Protein AF-A0A2T9YKN7-F1 (afdb_monomer_lite)

Sequence (169 aa):
MTKRKERCLVCNKVYPNNKTSTSQTDLWIQCDQCNGWIHESCSELTDSQVVKIEAYKCIKCINENQKGMKRKSSRTSGKVDYRMLNDGNSTLYTDIIQKLEDASHKYHIVEIKNGNGLTNDTIWDLIQQEDYFNPILVQDPEGLDMNIDRKNISIKNIKTLVGKYYSLL

InterPro domains:
  IPR001965 Zinc finger, PHD-type [SM00249] (7-62)
  IPR011011 Zinc finger, FYVE/PHD-type [SSF57903] (6-71)
  IPR019787 Zinc finger, PHD-finger [PF00628] (8-61)
  IPR019787 Zinc finger, PHD-finger [PS50016] (5-64)

Foldseek 3Di:
DDDDFAAAPQPRHTDPPDPPPPDPFAAWDAAPPPRHIHGCVRQPDDPVQVVFFPHDHGPVRCVVPVDDTDGHDPDPDDPDDVVCVVVVNDPPVCVVVVVCVVVVDPFDEAEDAELVSPDPVNCVVCVVVVNNPGHYHHNYDPNVPDDDPPPPDDPVVVCVVVHVPCPDD

Structure (mmCIF, N/CA/C/O backbone):
data_AF-A0A2T9YKN7-F1
#
_entry.id   AF-A0A2T9YKN7-F1
#
loop_
_atom_site.group_PDB
_atom_site.id
_atom_site.type_symbol
_atom_site.label_atom_id
_atom_site.label_alt_id
_atom_site.label_comp_id
_atom_site.label_asym_id
_atom_site.label_entity_id
_atom_site.label_seq_id
_atom_site.pdbx_PDB_ins_code
_atom_site.Cartn_x
_atom_site.Cartn_y
_atom_site.Cartn_z
_atom_site.occupancy
_atom_site.B_iso_or_equiv
_atom_site.auth_seq_id
_atom_site.auth_comp_id
_atom_site.auth_asym_id
_atom_site.auth_atom_id
_atom_site.pdbx_PDB_model_num
ATOM 1 N N . MET A 1 1 ? -21.407 -0.167 55.428 1.00 35.78 1 MET A N 1
ATOM 2 C CA . MET A 1 1 ? -21.617 0.387 54.071 1.00 35.78 1 MET A CA 1
ATOM 3 C C . MET A 1 1 ? -22.066 -0.740 53.150 1.00 35.78 1 MET A C 1
ATOM 5 O O . MET A 1 1 ? -21.271 -1.604 52.809 1.00 35.78 1 MET A O 1
ATOM 9 N N . THR A 1 2 ? -23.355 -0.813 52.833 1.00 42.59 2 THR A N 1
ATOM 10 C CA . THR A 1 2 ? -23.927 -1.844 51.955 1.00 42.59 2 THR A CA 1
ATOM 11 C C . THR A 1 2 ? -23.463 -1.605 50.515 1.00 42.59 2 THR A C 1
ATOM 13 O O . THR A 1 2 ? -23.786 -0.576 49.926 1.00 42.59 2 THR A O 1
ATOM 16 N N . LYS A 1 3 ? -22.681 -2.534 49.939 1.00 48.59 3 LYS A N 1
ATOM 17 C CA . LYS A 1 3 ? -22.315 -2.501 48.511 1.00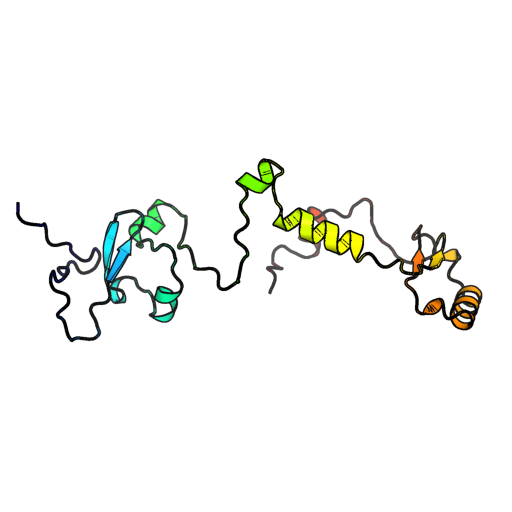 48.59 3 LYS A CA 1
ATOM 18 C C . LYS A 1 3 ? -23.602 -2.429 47.687 1.00 48.59 3 LYS A C 1
ATOM 20 O O . LYS A 1 3 ? -24.447 -3.322 47.769 1.00 48.59 3 LYS A O 1
ATOM 25 N N . ARG A 1 4 ? -23.778 -1.339 46.940 1.00 55.59 4 ARG A N 1
ATOM 26 C CA . ARG A 1 4 ? -24.939 -1.122 46.073 1.00 55.59 4 ARG A CA 1
ATOM 27 C C . ARG A 1 4 ? -24.929 -2.233 45.022 1.00 55.59 4 ARG A C 1
ATOM 29 O O . ARG A 1 4 ? -23.942 -2.382 44.313 1.00 55.59 4 ARG A O 1
ATOM 36 N N . LYS A 1 5 ? -25.981 -3.056 44.973 1.00 62.91 5 LYS A N 1
ATOM 37 C CA . LYS A 1 5 ? -26.064 -4.142 43.989 1.00 62.91 5 LYS A CA 1
ATOM 38 C C . LYS A 1 5 ? -26.208 -3.519 42.600 1.00 62.91 5 LYS A C 1
ATOM 40 O O . LYS A 1 5 ? -27.180 -2.798 42.359 1.00 62.91 5 LYS A O 1
ATOM 45 N N . GLU A 1 6 ? -25.232 -3.753 41.733 1.00 74.75 6 GLU A N 1
ATOM 46 C CA . GLU A 1 6 ? -25.243 -3.272 40.351 1.00 74.75 6 GLU A CA 1
ATOM 47 C C . GLU A 1 6 ? -26.385 -3.953 39.580 1.00 74.75 6 GLU A C 1
ATOM 49 O O . GLU A 1 6 ? -26.806 -5.060 39.920 1.00 74.75 6 GLU A O 1
ATOM 54 N N . ARG A 1 7 ? -26.973 -3.261 38.599 1.00 84.12 7 ARG A N 1
ATOM 55 C CA . ARG A 1 7 ? -28.131 -3.748 37.833 1.00 84.12 7 ARG A CA 1
ATOM 56 C C . ARG A 1 7 ? -27.873 -3.611 36.344 1.00 84.12 7 ARG A C 1
ATOM 58 O O . ARG A 1 7 ? -27.169 -2.696 35.923 1.00 84.12 7 ARG A O 1
ATOM 65 N N . CYS A 1 8 ? -28.498 -4.482 35.560 1.00 85.19 8 CYS A N 1
ATOM 66 C CA . CYS A 1 8 ? -28.482 -4.384 34.109 1.00 85.19 8 CYS A CA 1
ATOM 67 C C . CYS A 1 8 ? -29.115 -3.064 33.648 1.00 85.19 8 CYS A C 1
ATOM 69 O O . CYS A 1 8 ? -30.258 -2.778 34.005 1.00 85.19 8 CYS A O 1
ATOM 71 N N . LEU A 1 9 ? -28.421 -2.296 32.804 1.00 85.12 9 LEU A N 1
ATOM 72 C CA . LEU A 1 9 ? -28.931 -1.020 32.277 1.00 85.12 9 LEU A CA 1
ATOM 73 C C . LEU A 1 9 ? -30.163 -1.152 31.361 1.00 85.12 9 LEU A C 1
ATOM 75 O O . LEU A 1 9 ? -30.797 -0.139 31.064 1.00 85.12 9 LEU A O 1
ATOM 79 N N . VAL A 1 10 ? -30.474 -2.367 30.897 1.00 84.31 10 VAL A N 1
ATOM 80 C CA . VAL A 1 10 ? -31.572 -2.649 29.957 1.00 84.31 10 VAL A CA 1
ATOM 81 C C . VAL A 1 10 ? -32.756 -3.290 30.679 1.00 84.31 10 VAL A C 1
ATOM 83 O O . VAL A 1 10 ? -33.837 -2.715 30.710 1.00 84.31 10 VAL A O 1
ATOM 86 N N . CYS A 1 11 ? -32.560 -4.450 31.314 1.00 85.50 11 CYS A N 1
ATOM 87 C CA . CYS A 1 11 ? -33.653 -5.196 31.951 1.00 85.50 11 CYS A CA 1
ATOM 88 C C . CYS A 1 11 ? -33.780 -4.969 33.467 1.00 85.50 11 CYS A C 1
ATOM 90 O O . CYS A 1 11 ? -34.644 -5.565 34.106 1.00 85.50 11 CYS A O 1
ATOM 92 N N . ASN A 1 12 ? -32.912 -4.141 34.065 1.00 83.12 12 ASN A N 1
ATOM 93 C CA . ASN A 1 12 ? -32.913 -3.770 35.487 1.00 83.12 12 ASN A CA 1
ATOM 94 C C . ASN A 1 12 ? -32.807 -4.944 36.488 1.00 83.12 12 ASN A C 1
ATOM 96 O O . ASN A 1 12 ? -32.998 -4.756 37.694 1.00 83.12 12 ASN A O 1
ATOM 100 N N . LYS A 1 13 ? -32.475 -6.156 36.018 1.00 81.75 13 LYS A N 1
ATOM 101 C CA . LYS A 1 13 ? -32.171 -7.301 36.884 1.00 81.75 13 LYS A CA 1
ATOM 102 C C . LYS A 1 13 ? -30.857 -7.068 37.625 1.00 81.75 13 LYS A C 1
ATOM 104 O O . LYS A 1 13 ? -29.940 -6.424 37.114 1.00 81.75 13 LYS A O 1
ATOM 109 N N . VAL A 1 14 ? -30.798 -7.569 38.852 1.00 77.69 14 VAL A N 1
ATOM 110 C CA . VAL A 1 14 ? -29.673 -7.371 39.767 1.00 77.69 14 VAL A CA 1
ATOM 111 C C . VAL A 1 14 ? -28.523 -8.298 39.390 1.00 77.69 14 VAL A C 1
ATOM 113 O O . VAL A 1 14 ? -28.744 -9.489 39.196 1.00 77.69 14 VAL A O 1
ATOM 116 N N . TYR A 1 15 ? -27.308 -7.755 39.330 1.00 66.31 15 TYR A N 1
ATOM 117 C CA . TYR A 1 15 ? -26.086 -8.529 39.163 1.00 66.31 15 TYR A CA 1
ATOM 118 C C . TYR A 1 15 ? -25.912 -9.473 40.365 1.00 66.31 15 TYR A C 1
ATOM 120 O O . TYR A 1 15 ? -25.899 -9.002 41.512 1.00 66.31 15 TYR A O 1
ATOM 128 N N . PRO A 1 16 ? -25.836 -10.799 40.159 1.00 66.69 16 PRO A N 1
ATOM 129 C CA . PRO A 1 16 ? -25.655 -11.727 41.261 1.00 66.69 16 PRO A CA 1
ATOM 130 C C . PRO A 1 16 ? -24.265 -11.524 41.876 1.00 66.69 16 PRO A C 1
ATOM 132 O O . PRO A 1 16 ? -23.238 -11.674 41.226 1.00 66.69 16 PRO A O 1
ATOM 135 N N . ASN A 1 17 ? -24.226 -11.195 43.169 1.00 57.25 17 ASN A N 1
ATOM 136 C CA . ASN A 1 17 ? -22.969 -10.981 43.898 1.00 57.25 17 ASN A CA 1
ATOM 137 C C . ASN A 1 17 ? -22.134 -12.269 44.071 1.00 57.25 17 ASN A C 1
ATOM 139 O O . ASN A 1 17 ? -20.969 -12.177 44.447 1.00 57.25 17 ASN A O 1
ATOM 143 N N . ASN A 1 18 ? -22.713 -13.445 43.800 1.00 56.59 18 ASN A N 1
ATOM 144 C CA . ASN A 1 18 ? -22.056 -14.746 43.896 1.00 56.59 18 ASN A CA 1
ATOM 145 C C . ASN A 1 18 ? -22.103 -15.446 42.534 1.00 56.59 18 ASN A C 1
ATOM 147 O O . ASN A 1 18 ? -23.184 -15.667 41.991 1.00 56.59 18 ASN A O 1
ATOM 151 N N . LYS A 1 19 ? -20.930 -15.829 42.013 1.00 51.34 19 LYS A N 1
ATOM 152 C CA . LYS A 1 19 ? -20.728 -16.593 40.765 1.00 51.34 19 LYS A CA 1
ATOM 153 C C . LYS A 1 19 ? -21.183 -18.062 40.889 1.00 51.34 19 LYS A C 1
ATOM 155 O O . LYS A 1 19 ? -20.456 -18.971 40.507 1.00 51.34 19 LYS A O 1
ATOM 160 N N . THR A 1 20 ? -22.339 -18.310 41.494 1.00 47.38 20 THR A N 1
ATOM 161 C CA . THR A 1 20 ? -22.895 -19.654 41.712 1.00 47.38 20 THR A CA 1
ATOM 162 C C . THR A 1 20 ? -24.238 -19.829 41.004 1.00 47.38 20 THR A C 1
ATOM 164 O O . THR A 1 20 ? -25.101 -20.539 41.512 1.00 47.38 20 THR A O 1
ATOM 167 N N . SER A 1 21 ? -24.454 -19.176 39.857 1.00 46.97 21 SER A N 1
ATOM 168 C CA . SER A 1 21 ? -25.549 -19.539 38.955 1.00 46.97 21 SER A CA 1
ATOM 169 C C . SER A 1 21 ? -25.032 -20.543 37.923 1.00 46.97 21 SER A C 1
ATOM 171 O O . SER A 1 21 ? -24.361 -20.212 36.952 1.00 46.97 21 SER A O 1
ATOM 173 N N . THR A 1 22 ? -25.339 -21.815 38.164 1.00 46.31 22 THR A N 1
ATOM 174 C CA . THR A 1 22 ? -25.140 -22.972 37.273 1.00 46.31 22 THR A CA 1
ATOM 175 C C . THR A 1 22 ? -26.100 -22.970 36.071 1.00 46.31 22 THR A C 1
ATOM 177 O O . THR A 1 22 ? -26.365 -24.010 35.475 1.00 46.31 22 THR A O 1
ATOM 180 N N . SER A 1 23 ? -26.619 -21.805 35.684 1.00 47.28 23 SER A N 1
ATOM 181 C CA . SER A 1 23 ? -27.489 -21.624 34.525 1.00 47.28 23 SER A CA 1
ATOM 182 C C . SER A 1 23 ? -26.742 -20.822 33.466 1.00 47.28 23 SER A C 1
ATOM 184 O O . SER A 1 23 ? -26.302 -19.705 33.722 1.00 47.28 23 SER A O 1
ATOM 186 N N . GLN A 1 24 ? -26.621 -21.407 32.279 1.00 49.16 24 GLN A N 1
ATOM 187 C CA . GLN A 1 24 ? -25.857 -20.995 31.093 1.00 49.16 24 GLN A CA 1
ATOM 188 C C . GLN A 1 24 ? -26.149 -19.584 30.517 1.00 49.16 24 GLN A C 1
ATOM 190 O O . GLN A 1 24 ? -25.771 -19.309 29.386 1.00 49.16 24 GLN A O 1
ATOM 195 N N . THR A 1 25 ? -26.823 -18.686 31.243 1.00 52.66 25 THR A N 1
ATOM 196 C CA . THR A 1 25 ? -27.457 -17.475 30.685 1.00 52.66 25 THR A CA 1
ATOM 197 C C . THR A 1 25 ? -27.077 -16.150 31.353 1.00 52.66 25 THR A C 1
ATOM 199 O O . THR A 1 25 ? -27.566 -15.108 30.920 1.00 52.66 25 THR A O 1
ATOM 202 N N . ASP A 1 26 ? -26.212 -16.144 32.372 1.00 65.56 26 ASP A N 1
ATOM 203 C CA . ASP A 1 26 ? -25.810 -14.909 33.070 1.00 65.56 26 ASP A CA 1
ATOM 204 C C . ASP A 1 26 ? -24.431 -14.411 32.606 1.00 65.56 26 ASP A C 1
ATOM 206 O O . ASP A 1 26 ? -23.534 -14.172 33.415 1.00 65.56 26 ASP A O 1
ATOM 210 N N . LEU A 1 27 ? -24.229 -14.265 31.295 1.00 75.75 27 LEU A N 1
ATOM 211 C CA . LEU A 1 27 ? -23.043 -13.596 30.755 1.00 75.75 27 LEU A CA 1
ATOM 212 C C . LEU A 1 27 ? -23.259 -12.077 30.792 1.00 75.75 27 LEU A C 1
ATOM 214 O O . LEU A 1 27 ? -24.286 -11.567 30.341 1.00 75.75 27 LEU A O 1
ATOM 218 N N . TRP A 1 28 ? -22.299 -11.353 31.372 1.00 83.12 28 TRP A N 1
ATOM 219 C CA . TRP A 1 28 ? -22.363 -9.905 31.584 1.00 83.12 28 TRP A CA 1
ATOM 220 C C . TRP A 1 28 ? -21.179 -9.196 30.933 1.00 83.12 28 TRP A C 1
ATOM 222 O O . TRP A 1 28 ? -20.051 -9.682 30.969 1.00 83.12 28 TRP A O 1
ATOM 232 N N . ILE A 1 29 ? -21.437 -8.005 30.399 1.00 84.06 29 ILE A N 1
ATOM 233 C CA . ILE A 1 29 ? -20.452 -7.120 29.783 1.00 84.06 29 ILE A CA 1
ATOM 234 C C . ILE A 1 29 ? -20.584 -5.705 30.357 1.00 84.06 29 ILE A C 1
ATOM 236 O O . ILE A 1 29 ? -21.692 -5.212 30.595 1.00 84.06 29 ILE A O 1
ATOM 240 N N . GLN A 1 30 ? -19.451 -5.051 30.601 1.00 87.69 30 GLN A N 1
ATOM 241 C CA . GLN A 1 30 ? -19.391 -3.689 31.129 1.00 87.69 30 GLN A CA 1
ATOM 242 C C . GLN A 1 30 ? -19.131 -2.686 30.001 1.00 87.69 30 GLN A C 1
ATOM 244 O O . GLN A 1 30 ? -18.301 -2.929 29.132 1.00 87.69 30 GLN A O 1
ATOM 249 N N . CYS A 1 31 ? -19.839 -1.556 30.009 1.00 87.06 31 CYS A N 1
ATOM 250 C CA . CYS A 1 31 ? -19.597 -0.442 29.091 1.00 87.06 31 CYS A CA 1
ATOM 251 C C . CYS A 1 31 ? -18.359 0.363 29.514 1.00 87.06 31 CYS A C 1
ATOM 253 O O . CYS A 1 31 ? -18.351 0.916 30.611 1.00 87.06 31 CYS A O 1
ATOM 255 N N . ASP A 1 32 ? -17.389 0.540 28.617 1.00 88.38 32 ASP A N 1
ATOM 256 C CA . ASP A 1 32 ? -16.137 1.271 28.881 1.00 88.38 32 ASP A CA 1
ATOM 257 C C . ASP A 1 32 ? -16.305 2.793 29.029 1.00 88.38 32 ASP A C 1
ATOM 259 O O . ASP A 1 32 ? -15.364 3.494 29.394 1.00 88.38 32 ASP A O 1
ATOM 263 N N . GLN A 1 33 ? -17.482 3.340 28.706 1.00 85.12 33 GLN A N 1
ATOM 264 C CA . GLN A 1 33 ? -17.747 4.780 28.817 1.00 85.12 33 GLN A CA 1
ATOM 265 C C . GLN A 1 33 ? -18.485 5.147 30.108 1.00 85.12 33 GLN A C 1
ATOM 267 O O . GLN A 1 33 ? -18.135 6.127 30.757 1.00 85.12 33 GLN A O 1
ATOM 272 N N . CYS A 1 34 ? -19.529 4.396 30.470 1.00 86.75 34 CYS A N 1
ATOM 273 C CA . CYS A 1 34 ? -20.369 4.705 31.633 1.00 86.75 34 CYS A CA 1
ATOM 274 C C . CYS A 1 34 ? -20.201 3.718 32.794 1.00 86.75 34 CYS A C 1
ATOM 276 O O . CYS A 1 34 ? -20.902 3.841 33.796 1.00 86.75 34 CYS A O 1
ATOM 278 N N . ASN A 1 35 ? -19.310 2.730 32.654 1.00 86.69 35 ASN A N 1
ATOM 279 C CA . ASN A 1 35 ? -19.034 1.664 33.622 1.00 86.69 35 ASN A CA 1
ATOM 280 C C . ASN A 1 35 ? -20.259 0.827 34.028 1.00 86.69 35 ASN A C 1
ATOM 282 O O . ASN A 1 35 ? -20.203 0.079 35.002 1.00 86.69 35 ASN A O 1
ATOM 286 N N . GLY A 1 36 ? -21.369 0.935 33.295 1.00 86.12 36 GLY A N 1
ATOM 287 C CA . GLY A 1 36 ? -22.588 0.189 33.578 1.00 86.12 36 GLY A CA 1
ATOM 288 C C . GLY A 1 36 ? -22.566 -1.224 33.003 1.00 86.12 36 GLY A C 1
ATOM 289 O O . GLY A 1 36 ? -21.992 -1.468 31.941 1.00 86.12 36 GLY A O 1
ATOM 290 N N . TRP A 1 37 ? -23.238 -2.140 33.699 1.00 87.88 37 TRP A N 1
ATOM 291 C CA . TRP A 1 37 ? -23.302 -3.560 33.361 1.00 87.88 37 TRP A CA 1
ATOM 292 C C . TRP A 1 37 ? -24.548 -3.909 32.553 1.00 87.88 37 TRP A C 1
ATOM 294 O O . TRP A 1 37 ? -25.638 -3.381 32.791 1.00 87.88 37 TRP A O 1
ATOM 304 N N . ILE A 1 38 ? -24.392 -4.812 31.590 1.00 86.94 38 ILE A N 1
ATOM 305 C CA . ILE A 1 38 ? -25.452 -5.276 30.691 1.00 86.94 38 ILE A CA 1
ATOM 306 C C . ILE A 1 38 ? -25.288 -6.789 30.506 1.00 86.94 38 ILE A C 1
ATOM 308 O O . ILE A 1 38 ? -24.163 -7.276 30.508 1.00 86.94 38 ILE A O 1
ATOM 312 N N . HIS A 1 39 ? -26.383 -7.542 30.366 1.00 85.44 39 HIS A N 1
ATOM 313 C CA . HIS A 1 39 ? -26.267 -8.945 29.954 1.00 85.44 39 HIS A CA 1
ATOM 314 C C . HIS A 1 39 ? -25.865 -9.021 28.484 1.00 85.44 39 HIS A C 1
ATOM 316 O O . HIS A 1 39 ? -26.279 -8.169 27.702 1.00 85.44 39 HIS A O 1
ATOM 322 N N . GLU A 1 40 ? -25.165 -10.071 28.083 1.00 78.81 40 GLU A N 1
ATOM 323 C CA . GLU A 1 40 ? -24.919 -10.370 26.669 1.00 78.81 40 GLU A CA 1
ATOM 324 C C . GLU A 1 40 ? -26.228 -10.448 25.866 1.00 78.81 40 GLU A C 1
ATOM 326 O O . GLU A 1 40 ? -26.388 -9.784 24.848 1.00 78.81 40 GLU A O 1
ATOM 331 N N . SER A 1 41 ? -27.246 -11.123 26.402 1.00 79.88 41 SER A N 1
ATOM 332 C CA . SER A 1 41 ? -28.579 -11.167 25.782 1.00 79.88 41 SER A CA 1
ATOM 333 C C . SER A 1 41 ? -29.272 -9.800 25.692 1.00 79.88 41 SER A C 1
ATOM 335 O O . SER A 1 41 ? -30.166 -9.608 24.875 1.00 79.88 41 SER A O 1
ATOM 337 N N . CYS A 1 42 ? -28.874 -8.838 26.530 1.00 82.62 42 CYS A N 1
ATOM 338 C CA . CYS A 1 42 ? -29.401 -7.473 26.538 1.00 82.62 42 CYS A CA 1
ATOM 339 C C . CYS A 1 42 ? -28.537 -6.488 25.732 1.00 82.62 42 CYS A C 1
ATOM 341 O O . CYS A 1 42 ? -28.922 -5.325 25.618 1.00 82.62 42 CYS A O 1
ATOM 343 N N . SER A 1 43 ? -27.362 -6.896 25.241 1.00 76.31 43 SER A N 1
ATOM 344 C CA . SER A 1 43 ? -26.451 -6.043 24.467 1.00 76.31 43 SER A CA 1
ATOM 345 C C . SER A 1 43 ? -26.642 -6.169 22.953 1.00 76.31 43 SER A C 1
ATOM 347 O O . SER A 1 43 ? -25.953 -5.470 22.214 1.00 76.31 43 SER A O 1
ATOM 349 N N . GLU A 1 44 ? -27.568 -7.030 22.504 1.00 74.56 44 GLU A N 1
ATOM 350 C CA . GLU A 1 44 ? -27.810 -7.367 21.087 1.00 74.56 44 GLU A CA 1
ATOM 351 C C . GLU A 1 44 ? -26.563 -7.917 20.367 1.00 74.56 44 GLU A C 1
ATOM 353 O O . GLU A 1 44 ? -26.481 -7.920 19.138 1.00 74.56 44 GLU A O 1
ATOM 358 N N . LEU A 1 45 ? -25.577 -8.398 21.130 1.00 75.88 45 LEU A N 1
ATOM 359 C CA . LEU A 1 45 ? -24.380 -9.031 20.597 1.00 75.88 45 LEU A CA 1
ATOM 360 C C . LEU A 1 45 ? -24.602 -10.534 20.468 1.00 75.88 45 LEU A C 1
ATOM 362 O O . LEU A 1 45 ? -25.150 -11.174 21.358 1.00 75.88 45 LEU A O 1
ATOM 366 N N . THR A 1 46 ? -24.129 -11.106 19.366 1.00 74.00 46 THR A N 1
ATOM 367 C CA . THR A 1 46 ? -23.979 -12.568 19.262 1.00 74.00 46 THR A CA 1
ATOM 368 C C . THR A 1 46 ? -22.732 -13.022 20.025 1.00 74.00 46 THR A C 1
ATOM 370 O O . THR A 1 46 ? -21.736 -12.292 20.038 1.00 74.00 46 THR A O 1
ATOM 373 N N . ASP A 1 47 ? -22.713 -14.256 20.530 1.00 70.31 47 ASP A N 1
ATOM 374 C CA . ASP A 1 47 ? -21.558 -14.852 21.229 1.00 70.31 47 ASP A CA 1
ATOM 375 C C . ASP A 1 47 ? -20.249 -14.698 20.427 1.00 70.31 47 ASP A C 1
ATOM 377 O O . ASP A 1 47 ? -19.176 -14.378 20.948 1.00 70.31 47 ASP A O 1
ATOM 381 N N . SER A 1 48 ? -20.344 -14.833 19.099 1.00 68.25 48 SER A N 1
ATOM 382 C CA . SER A 1 48 ? -19.215 -14.676 18.172 1.00 68.25 48 SER A CA 1
ATOM 383 C C . SER A 1 48 ? -18.638 -13.252 18.117 1.00 68.25 48 SER A C 1
ATOM 385 O O . SER A 1 48 ? -17.462 -13.061 17.784 1.00 68.25 48 SER A O 1
ATOM 387 N N . GLN A 1 49 ? -19.458 -12.242 18.415 1.00 71.19 49 GLN A N 1
ATOM 388 C CA . GLN A 1 49 ? -19.062 -10.838 18.454 1.00 71.19 49 GLN A CA 1
ATOM 389 C C . GLN A 1 49 ? -18.420 -10.495 19.795 1.00 71.19 49 GLN A C 1
ATOM 391 O O . GLN A 1 49 ? -17.427 -9.771 19.788 1.00 71.19 49 GLN A O 1
ATOM 396 N N . VAL A 1 50 ? -18.905 -11.053 20.910 1.00 70.94 50 VAL A N 1
ATOM 397 C CA . VAL A 1 50 ? -18.362 -10.794 22.256 1.00 70.94 50 VAL A CA 1
ATOM 398 C C . VAL A 1 50 ? -16.874 -11.122 22.344 1.00 70.94 50 VAL A C 1
ATOM 400 O O . VAL A 1 50 ? -16.083 -10.296 22.802 1.00 70.94 50 VAL A O 1
ATOM 403 N N . VAL A 1 51 ? -16.451 -12.258 21.786 1.00 71.00 51 VAL A N 1
ATOM 404 C CA . VAL A 1 51 ? -15.032 -12.667 21.760 1.00 71.00 51 VAL A CA 1
ATOM 405 C C . VAL A 1 51 ? -14.137 -11.644 21.037 1.00 71.00 51 VAL A C 1
ATOM 407 O O . VAL A 1 51 ? -12.959 -11.474 21.376 1.00 71.00 51 VAL A O 1
ATOM 410 N N . LYS A 1 52 ? -14.691 -10.938 20.047 1.00 71.88 52 LYS A N 1
ATOM 411 C CA . LYS A 1 52 ? -13.969 -10.020 19.155 1.00 71.88 52 LYS A CA 1
ATOM 412 C C . LYS A 1 52 ? -13.989 -8.567 19.629 1.00 71.88 52 LYS A C 1
ATOM 414 O O . LYS A 1 52 ? -13.407 -7.719 18.952 1.00 71.88 52 LYS A O 1
ATOM 419 N N . ILE A 1 53 ? -14.636 -8.252 20.747 1.00 76.81 53 ILE A N 1
ATOM 420 C CA . ILE A 1 53 ? -14.713 -6.881 21.260 1.00 76.81 53 ILE A CA 1
ATOM 421 C C . ILE A 1 53 ? -13.519 -6.606 22.175 1.00 76.81 53 ILE A C 1
ATOM 423 O O . ILE A 1 53 ? -13.191 -7.397 23.058 1.00 76.81 53 ILE A O 1
ATOM 427 N N . GLU A 1 54 ? -12.833 -5.492 21.921 1.00 77.88 54 GLU A N 1
ATOM 428 C CA . GLU A 1 54 ? -11.748 -4.994 22.777 1.00 77.88 54 GLU A CA 1
ATOM 429 C C . GLU A 1 54 ? -12.268 -3.964 23.781 1.00 77.88 54 GLU A C 1
ATOM 431 O O . GLU A 1 54 ? -11.888 -4.001 24.944 1.00 77.88 54 GLU A O 1
ATOM 436 N N . ALA A 1 55 ? -13.157 -3.080 23.322 1.00 82.31 55 ALA A N 1
ATOM 437 C CA . ALA A 1 55 ? -13.839 -2.100 24.153 1.00 82.31 55 ALA A CA 1
ATOM 438 C C . ALA A 1 55 ? -15.316 -2.035 23.750 1.00 82.31 55 ALA A C 1
ATOM 440 O O . ALA A 1 55 ? -15.618 -1.725 22.590 1.00 82.31 55 ALA A O 1
ATOM 441 N N . TYR A 1 56 ? -16.214 -2.336 24.686 1.00 85.25 56 TYR A N 1
ATOM 442 C CA . TYR A 1 56 ? -17.663 -2.339 24.525 1.00 85.25 56 TYR A CA 1
ATOM 443 C C . TYR A 1 56 ? -18.273 -0.990 24.917 1.00 85.25 56 TYR A C 1
ATOM 445 O O . TYR A 1 56 ? -17.967 -0.402 25.954 1.00 85.25 56 TYR A O 1
ATOM 453 N N . LYS A 1 57 ? -19.219 -0.513 24.105 1.00 86.81 57 LYS A N 1
ATOM 454 C CA . LYS A 1 57 ? -20.040 0.659 24.422 1.00 86.81 57 LYS A CA 1
ATOM 455 C C . LYS A 1 57 ? -21.509 0.288 24.334 1.00 86.81 57 LYS A C 1
ATOM 457 O O . LYS A 1 57 ? -21.934 -0.304 23.350 1.00 86.81 57 LYS A O 1
ATOM 462 N N . CYS A 1 58 ? -22.290 0.677 25.336 1.00 86.44 58 CYS A N 1
ATOM 463 C CA . CYS A 1 58 ? -23.736 0.496 25.289 1.00 86.44 58 CYS A CA 1
ATOM 464 C C . CYS A 1 58 ? -24.384 1.438 24.262 1.00 86.44 58 CYS A C 1
ATOM 466 O O . CYS A 1 58 ? -23.836 2.496 23.948 1.00 86.44 58 CYS A O 1
ATOM 468 N N . ILE A 1 59 ? -25.584 1.089 23.793 1.00 83.19 59 ILE A N 1
ATOM 469 C CA . ILE A 1 59 ? -26.340 1.848 22.779 1.00 83.19 59 ILE A CA 1
ATOM 470 C C . ILE A 1 59 ? -26.470 3.334 23.150 1.00 83.19 59 ILE A C 1
ATOM 472 O O . ILE A 1 59 ? -26.266 4.203 22.306 1.00 83.19 59 ILE A O 1
ATOM 476 N N . LYS A 1 60 ? -26.726 3.639 24.430 1.00 83.44 60 LYS A N 1
ATOM 477 C CA . LYS A 1 60 ? -26.806 5.026 24.924 1.00 83.44 60 LYS A CA 1
ATOM 478 C C . LYS A 1 60 ? -25.505 5.793 24.666 1.00 83.44 60 LYS A C 1
ATOM 480 O O . LYS A 1 60 ? -25.524 6.852 24.052 1.00 83.44 60 LYS A O 1
ATOM 485 N N . CYS A 1 61 ? -24.370 5.209 25.044 1.00 84.25 61 CYS A N 1
ATOM 486 C CA . CYS A 1 61 ? -23.056 5.817 24.851 1.00 84.25 61 CYS A CA 1
ATOM 487 C C . CYS A 1 61 ? -22.623 5.877 23.376 1.00 84.25 61 CYS A C 1
ATOM 489 O O . CYS A 1 61 ? -21.883 6.783 22.996 1.00 84.25 61 CYS A O 1
ATOM 491 N N . ILE A 1 62 ? -23.071 4.938 22.535 1.00 83.31 62 ILE A N 1
ATOM 492 C CA . ILE A 1 62 ? -22.836 4.987 21.082 1.00 83.31 62 ILE A CA 1
ATOM 493 C C . ILE A 1 62 ? -23.568 6.186 20.469 1.00 83.31 62 ILE A C 1
ATOM 495 O O . ILE A 1 62 ? -22.956 6.947 19.715 1.00 83.31 62 ILE A O 1
ATOM 499 N N . ASN A 1 63 ? -24.837 6.382 20.834 1.00 81.38 63 ASN A N 1
ATOM 500 C CA . ASN A 1 63 ? -25.667 7.472 20.319 1.00 81.38 63 ASN A CA 1
ATOM 501 C C . ASN A 1 63 ? -25.148 8.854 20.742 1.00 81.38 63 ASN A C 1
ATOM 503 O O . ASN A 1 63 ? -25.238 9.802 19.968 1.00 81.38 63 ASN A O 1
ATOM 507 N N . GLU A 1 64 ? -24.565 8.964 21.936 1.00 80.44 64 GLU A N 1
ATOM 508 C CA . GLU A 1 64 ? -23.992 10.218 22.439 1.00 80.44 64 GLU A CA 1
ATOM 509 C C . GLU A 1 64 ? -22.670 10.601 21.754 1.00 80.44 64 GLU A C 1
ATOM 511 O O . GLU A 1 64 ? -22.409 11.784 21.561 1.00 80.44 64 GLU A O 1
ATOM 516 N N . ASN A 1 65 ? -21.824 9.628 21.389 1.00 64.88 65 ASN A N 1
ATOM 517 C CA . ASN A 1 65 ? -20.425 9.903 21.034 1.00 64.88 65 ASN A CA 1
ATOM 518 C C . ASN A 1 65 ? -20.003 9.575 19.591 1.00 64.88 65 ASN A C 1
ATOM 520 O O . ASN A 1 65 ? -18.817 9.732 19.297 1.00 64.88 65 ASN A O 1
ATOM 524 N N . GLN A 1 66 ? -20.895 9.110 18.701 1.00 61.25 66 GLN A N 1
ATOM 525 C CA . GLN A 1 66 ? -20.670 8.724 17.279 1.00 61.25 66 GLN A CA 1
ATOM 526 C C . GLN A 1 66 ? -19.480 7.772 16.978 1.00 61.25 66 GLN A C 1
ATOM 528 O O . GLN A 1 66 ? -19.341 7.266 15.867 1.00 61.25 66 GLN A O 1
ATOM 533 N N . LYS A 1 67 ? -18.610 7.475 17.948 1.00 63.59 67 LYS A N 1
ATOM 534 C CA . LYS A 1 67 ? -17.481 6.553 17.849 1.00 63.59 67 LYS A CA 1
ATOM 535 C C . LYS A 1 67 ? -17.953 5.172 18.272 1.00 63.59 67 LYS A C 1
ATOM 537 O O . LYS A 1 67 ? -18.119 4.922 19.471 1.00 63.59 67 LYS A O 1
ATOM 542 N N . GLY A 1 68 ? -18.127 4.303 17.281 1.00 65.88 68 GLY A N 1
ATOM 543 C CA . GLY A 1 68 ? -18.534 2.912 17.451 1.00 65.88 68 GLY A CA 1
ATOM 544 C C . GLY A 1 68 ? -17.534 2.040 18.218 1.00 65.88 68 GLY A C 1
ATOM 545 O O . GLY A 1 68 ? -16.531 2.502 18.771 1.00 65.88 68 GLY A O 1
ATOM 546 N N . MET A 1 69 ? -17.851 0.750 18.263 1.00 71.00 69 MET A N 1
ATOM 547 C CA . MET A 1 69 ? -17.139 -0.264 19.036 1.00 71.00 69 MET A CA 1
ATOM 548 C C . MET A 1 69 ? -15.774 -0.614 18.426 1.00 71.00 69 MET A C 1
ATOM 550 O O . MET A 1 69 ? -15.654 -0.742 17.205 1.00 71.00 69 MET A O 1
ATOM 554 N N . LYS A 1 70 ? -14.746 -0.803 19.264 1.00 70.19 70 LYS A N 1
ATOM 555 C CA . LYS A 1 70 ? -13.423 -1.252 18.803 1.00 70.19 70 LYS A CA 1
ATOM 556 C C . LYS A 1 70 ? -13.380 -2.779 18.760 1.00 70.19 70 LYS A C 1
ATOM 558 O O . LYS A 1 70 ? -13.646 -3.446 19.760 1.00 70.19 70 LYS A O 1
ATOM 563 N N . ARG A 1 71 ? -13.054 -3.326 17.588 1.00 70.00 71 ARG A N 1
ATOM 564 C CA . ARG A 1 71 ? -12.832 -4.764 17.390 1.00 70.00 71 ARG A CA 1
ATOM 565 C C . ARG A 1 71 ? -11.368 -5.100 17.659 1.00 70.00 71 ARG A C 1
ATOM 567 O O . ARG A 1 71 ? -10.494 -4.351 17.230 1.00 70.00 71 ARG A O 1
ATOM 574 N N . LYS A 1 72 ? -11.114 -6.259 18.268 1.00 65.38 72 LYS A N 1
ATOM 575 C CA . LYS A 1 72 ? -9.779 -6.861 18.312 1.00 65.38 72 LYS A CA 1
ATOM 576 C C . LYS A 1 72 ? -9.320 -7.137 16.880 1.00 65.38 72 LYS A C 1
ATOM 578 O O . LYS A 1 72 ? -10.031 -7.786 16.109 1.00 65.38 72 LYS A O 1
ATOM 583 N N . SER A 1 73 ? -8.141 -6.640 16.519 1.00 62.44 73 SER A N 1
ATOM 584 C CA . SER A 1 73 ? -7.493 -6.994 15.253 1.00 62.44 73 SER A CA 1
ATOM 585 C C . SER A 1 73 ? -7.187 -8.494 15.241 1.00 62.44 73 SER A C 1
ATOM 587 O O . SER A 1 73 ? -6.541 -8.991 16.158 1.00 62.44 73 SER A O 1
ATOM 589 N N . SER A 1 74 ? -7.614 -9.216 14.198 1.00 63.03 74 SER A N 1
ATOM 590 C CA . SER A 1 74 ? -7.216 -10.619 13.991 1.00 63.03 74 SER A CA 1
ATOM 591 C C . SER A 1 74 ? -5.814 -10.757 13.394 1.00 63.03 74 SER A C 1
ATOM 593 O O . SER A 1 74 ? -5.322 -11.868 13.226 1.00 63.03 74 SER A O 1
ATOM 595 N N . ARG A 1 75 ? -5.193 -9.642 12.999 1.00 60.47 75 ARG A N 1
ATOM 596 C CA . ARG A 1 75 ? -3.856 -9.629 12.411 1.00 60.47 75 ARG A CA 1
ATOM 597 C C . ARG A 1 75 ? -2.835 -9.630 13.539 1.00 60.47 75 ARG A C 1
ATOM 599 O O . ARG A 1 75 ? -2.926 -8.780 14.428 1.00 60.47 75 ARG A O 1
ATOM 606 N N . THR A 1 76 ? -1.847 -10.519 13.460 1.00 56.38 76 THR A N 1
ATOM 607 C CA . THR A 1 76 ? -0.606 -10.433 14.237 1.00 56.38 76 THR A CA 1
ATOM 608 C C . THR A 1 76 ? 0.119 -9.159 13.814 1.00 56.38 76 THR A C 1
ATOM 610 O O . THR A 1 76 ? 0.924 -9.157 12.890 1.00 56.38 76 THR A O 1
ATOM 613 N N . SER A 1 77 ? -0.240 -8.036 14.426 1.00 57.09 77 SER A N 1
ATOM 614 C CA . SER A 1 77 ? 0.463 -6.780 14.221 1.00 57.09 77 SER A CA 1
ATOM 615 C C . SER A 1 77 ? 1.619 -6.756 15.201 1.00 57.09 77 SER A C 1
ATOM 617 O O . SER A 1 77 ? 1.395 -6.781 16.412 1.00 57.09 77 SER A O 1
ATOM 619 N N . GLY A 1 78 ? 2.848 -6.661 14.692 1.00 60.31 78 GLY A N 1
ATOM 620 C CA . GLY A 1 78 ? 3.947 -6.157 15.508 1.00 60.31 78 GLY A CA 1
ATOM 621 C C . GLY A 1 78 ? 3.487 -4.847 16.148 1.00 60.31 78 GLY A C 1
ATOM 622 O O . GLY A 1 78 ? 2.867 -4.011 15.481 1.00 60.31 78 GLY A O 1
ATOM 623 N N . LYS A 1 79 ? 3.672 -4.706 17.460 1.00 58.91 79 LYS A N 1
ATOM 624 C CA . LYS A 1 79 ? 3.253 -3.505 18.181 1.00 58.91 79 LYS A CA 1
ATOM 625 C C . LYS A 1 79 ? 4.192 -2.376 17.754 1.00 58.91 79 LYS A C 1
ATOM 627 O O . LYS A 1 79 ? 5.309 -2.286 18.247 1.00 58.91 79 LYS A O 1
ATOM 632 N N . VAL A 1 80 ? 3.765 -1.572 16.785 1.00 59.34 80 VAL A N 1
ATOM 633 C CA . VAL A 1 80 ? 4.540 -0.422 16.317 1.00 59.34 80 VAL A CA 1
ATOM 634 C C . VAL A 1 80 ? 4.440 0.671 17.378 1.00 59.34 80 VAL A C 1
ATOM 636 O O . VAL A 1 80 ? 3.370 1.244 17.587 1.00 59.34 80 VAL A O 1
ATOM 639 N N . ASP A 1 81 ? 5.539 0.926 18.086 1.00 65.12 81 ASP A N 1
ATOM 640 C CA . ASP A 1 81 ? 5.621 2.031 19.037 1.00 65.12 81 ASP A CA 1
ATOM 641 C C . ASP A 1 81 ? 5.941 3.336 18.297 1.00 65.12 81 ASP A C 1
ATOM 643 O O . ASP A 1 81 ? 7.085 3.631 17.948 1.00 65.12 81 ASP A O 1
ATOM 647 N N . TYR A 1 82 ? 4.898 4.125 18.046 1.00 62.69 82 TYR A N 1
ATOM 648 C CA . TYR A 1 82 ? 5.005 5.408 17.355 1.00 62.69 82 TYR A CA 1
ATOM 649 C C . TYR A 1 82 ? 5.842 6.447 18.111 1.00 62.69 82 TYR A C 1
ATOM 651 O O . TYR A 1 82 ? 6.359 7.363 17.476 1.00 62.69 82 TYR A O 1
ATOM 659 N N . ARG A 1 83 ? 6.009 6.317 19.437 1.00 62.59 83 ARG A N 1
ATOM 660 C CA . ARG A 1 83 ? 6.883 7.220 20.200 1.00 62.59 83 ARG A CA 1
ATOM 661 C C . ARG A 1 83 ? 8.349 6.937 19.883 1.00 62.59 83 ARG A C 1
ATOM 663 O O . ARG A 1 83 ? 9.076 7.862 19.551 1.00 62.59 83 ARG A O 1
ATOM 670 N N . MET A 1 84 ? 8.741 5.661 19.843 1.00 63.06 84 MET A N 1
ATOM 671 C CA . MET A 1 84 ? 10.097 5.272 19.433 1.00 63.06 84 MET A CA 1
ATOM 672 C C . MET A 1 84 ? 10.407 5.644 17.976 1.00 63.06 84 MET A C 1
ATOM 674 O O . MET A 1 84 ? 11.536 6.016 17.674 1.00 63.06 84 MET A O 1
ATOM 678 N N . LEU A 1 85 ? 9.413 5.582 17.079 1.00 61.16 85 LEU A N 1
ATOM 679 C CA . LEU A 1 85 ? 9.562 6.049 15.693 1.00 61.16 85 LEU A CA 1
ATOM 680 C C . LEU A 1 85 ? 9.805 7.561 15.603 1.00 61.16 85 LEU A C 1
ATOM 682 O O . LEU A 1 85 ? 10.651 7.992 14.827 1.00 61.16 85 LEU A O 1
ATOM 686 N N . ASN A 1 86 ? 9.074 8.359 16.385 1.00 68.62 86 ASN A N 1
ATOM 687 C CA . ASN A 1 86 ? 9.229 9.815 16.403 1.00 68.62 86 ASN A CA 1
ATOM 688 C C . ASN A 1 86 ? 10.588 10.250 16.973 1.00 68.62 86 ASN A C 1
ATOM 690 O O . ASN A 1 86 ? 11.164 11.230 16.511 1.00 68.62 86 ASN A O 1
ATOM 694 N N . ASP A 1 87 ? 11.113 9.488 17.930 1.00 74.19 87 ASP A N 1
ATOM 695 C CA . ASP A 1 87 ? 12.397 9.762 18.577 1.00 74.19 87 ASP A CA 1
ATOM 696 C C . ASP A 1 87 ? 13.591 9.150 17.807 1.00 74.19 87 ASP A C 1
ATOM 698 O O . ASP A 1 87 ? 14.713 9.120 18.310 1.00 74.19 87 ASP A O 1
ATOM 702 N N . GLY A 1 88 ? 13.360 8.647 16.583 1.00 61.47 88 GLY A N 1
ATOM 703 C CA . GLY A 1 88 ? 14.395 8.107 15.689 1.00 61.47 88 GLY A CA 1
ATOM 704 C C . GLY A 1 88 ? 14.991 6.767 16.130 1.00 61.47 88 GLY A C 1
ATOM 705 O O . GLY A 1 88 ? 15.997 6.330 15.580 1.00 61.47 88 GLY A O 1
ATOM 706 N N . ASN A 1 89 ? 14.385 6.101 17.112 1.00 61.03 89 ASN A N 1
ATOM 707 C CA . ASN A 1 89 ? 14.937 4.929 17.785 1.00 61.03 89 ASN A CA 1
ATOM 708 C C . ASN A 1 89 ? 14.092 3.674 17.506 1.00 61.03 89 ASN A C 1
ATOM 710 O O . ASN A 1 89 ? 13.674 2.962 18.417 1.00 61.03 89 ASN A O 1
ATOM 714 N N . SER A 1 90 ? 13.769 3.421 16.234 1.00 60.94 90 SER A N 1
ATOM 715 C CA . SER A 1 90 ? 13.019 2.229 15.824 1.00 60.94 90 SER A CA 1
ATOM 716 C C . SER A 1 90 ? 13.953 1.161 15.269 1.00 60.94 90 SER A C 1
ATOM 718 O O . SER A 1 90 ? 14.210 1.120 14.070 1.00 60.94 90 SER A O 1
ATOM 720 N N . THR A 1 91 ? 14.402 0.256 16.138 1.00 58.03 91 THR A N 1
ATOM 721 C CA . THR A 1 91 ? 15.205 -0.915 15.748 1.00 58.03 91 THR A CA 1
ATOM 722 C C . THR A 1 91 ? 14.474 -1.797 14.726 1.00 58.03 91 THR A C 1
ATOM 724 O O . THR A 1 91 ? 15.056 -2.253 13.755 1.00 58.03 91 THR A O 1
ATOM 727 N N . LEU A 1 92 ? 13.152 -1.958 14.855 1.00 56.56 92 LEU A N 1
ATOM 728 C CA . LEU A 1 92 ? 12.348 -2.805 13.960 1.00 56.56 92 LEU A CA 1
ATOM 729 C C . LEU A 1 92 ? 12.316 -2.344 12.491 1.00 56.56 92 LEU A C 1
ATOM 731 O O . LEU A 1 92 ? 12.259 -3.197 11.608 1.00 56.56 92 LEU A O 1
ATOM 735 N N . TYR A 1 93 ? 12.311 -1.035 12.215 1.00 55.47 93 TYR A N 1
ATOM 736 C CA . TYR A 1 93 ? 12.251 -0.520 10.837 1.00 55.47 93 TYR A CA 1
ATOM 737 C C . TYR A 1 93 ? 13.639 -0.363 10.213 1.00 55.47 93 TYR A C 1
ATOM 739 O O . TYR A 1 93 ? 13.800 -0.697 9.037 1.00 55.47 93 TYR A O 1
ATOM 747 N N . THR A 1 94 ? 14.639 0.081 10.987 1.00 59.97 94 THR A N 1
ATOM 748 C CA . THR A 1 94 ? 16.031 0.135 10.514 1.00 59.97 94 THR A CA 1
ATOM 749 C C . THR A 1 94 ? 16.525 -1.256 10.150 1.00 59.97 94 THR A C 1
ATOM 751 O O . THR A 1 94 ? 17.135 -1.418 9.104 1.00 59.97 94 THR A O 1
ATOM 754 N N . ASP A 1 95 ? 16.164 -2.282 10.925 1.00 65.75 95 ASP A N 1
ATOM 755 C CA . ASP A 1 95 ? 16.595 -3.654 10.661 1.00 65.75 95 ASP A CA 1
ATOM 756 C C . ASP A 1 95 ? 15.990 -4.231 9.374 1.00 65.75 95 ASP A C 1
ATOM 758 O O . ASP A 1 95 ? 16.630 -5.050 8.725 1.00 65.75 95 ASP A O 1
ATOM 762 N N . ILE A 1 96 ? 14.763 -3.849 8.995 1.00 70.62 96 ILE A N 1
ATOM 763 C CA . ILE A 1 96 ? 14.135 -4.333 7.752 1.00 70.62 96 ILE A CA 1
ATOM 764 C C . ILE A 1 96 ? 14.716 -3.607 6.544 1.00 70.62 96 ILE A C 1
ATOM 766 O O . ILE A 1 96 ? 15.043 -4.265 5.564 1.00 70.62 96 ILE A O 1
ATOM 770 N N . ILE A 1 97 ? 14.854 -2.280 6.606 1.00 70.44 97 ILE A N 1
ATOM 771 C CA . ILE A 1 97 ? 15.451 -1.502 5.513 1.00 70.44 97 ILE A CA 1
ATOM 772 C C . ILE A 1 97 ? 16.901 -1.936 5.312 1.00 70.44 97 ILE A C 1
ATOM 774 O O . ILE A 1 97 ? 17.254 -2.289 4.198 1.00 70.44 97 ILE A O 1
ATOM 778 N N . GLN A 1 98 ? 17.685 -2.046 6.388 1.00 70.62 98 GLN A N 1
ATOM 779 C CA . GLN A 1 98 ? 19.061 -2.532 6.327 1.00 70.62 98 GLN A CA 1
ATOM 780 C C . GLN A 1 98 ? 19.122 -3.951 5.757 1.00 70.62 98 GLN A C 1
ATOM 782 O O . GLN A 1 98 ? 19.898 -4.206 4.852 1.00 70.62 98 GLN A O 1
ATOM 787 N N . LYS A 1 99 ? 18.250 -4.873 6.193 1.00 72.50 99 LYS A N 1
ATOM 788 C CA . LYS A 1 99 ? 18.185 -6.220 5.598 1.00 72.50 99 LYS A CA 1
ATOM 789 C C . LYS A 1 99 ? 17.807 -6.200 4.120 1.00 72.50 99 LYS A C 1
ATOM 791 O O . LYS A 1 99 ? 18.278 -7.061 3.392 1.00 72.50 99 LYS A O 1
ATOM 796 N N . LEU A 1 100 ? 16.945 -5.285 3.681 1.00 72.88 100 LEU A N 1
ATOM 797 C CA . LEU A 1 100 ? 16.559 -5.145 2.274 1.00 72.88 100 LEU A CA 1
ATOM 798 C C . LEU A 1 100 ? 17.663 -4.489 1.438 1.00 72.88 100 LEU A C 1
ATOM 800 O O . LEU A 1 100 ? 17.847 -4.877 0.291 1.00 72.88 100 LEU A O 1
ATOM 804 N N . GLU A 1 101 ? 18.394 -3.531 2.001 1.00 73.38 101 GLU A N 1
ATOM 805 C CA . GLU A 1 101 ? 19.564 -2.901 1.386 1.00 73.38 101 GLU A CA 1
ATOM 806 C C . GLU A 1 101 ? 20.732 -3.891 1.294 1.00 73.38 101 GLU A C 1
ATOM 808 O O . GLU A 1 101 ? 21.338 -4.023 0.235 1.00 73.38 101 GLU A O 1
ATOM 813 N N . ASP A 1 102 ? 20.979 -4.667 2.349 1.00 72.06 102 ASP A N 1
ATOM 814 C CA . ASP A 1 102 ? 22.009 -5.709 2.397 1.00 72.06 102 ASP A CA 1
ATOM 815 C C . ASP A 1 102 ? 21.641 -6.915 1.510 1.00 72.06 102 ASP A C 1
ATOM 817 O O . ASP A 1 102 ? 22.516 -7.549 0.921 1.00 72.06 102 ASP A O 1
ATOM 821 N N . ALA A 1 103 ? 20.345 -7.228 1.382 1.00 69.75 103 ALA A N 1
ATOM 822 C CA . ALA A 1 103 ? 19.817 -8.227 0.448 1.00 69.75 103 ALA A CA 1
ATOM 823 C C . ALA A 1 103 ? 19.528 -7.654 -0.950 1.00 69.75 103 ALA A C 1
ATOM 825 O O . ALA A 1 103 ? 18.985 -8.370 -1.797 1.00 69.75 103 ALA A O 1
ATOM 826 N N . SER A 1 104 ? 19.859 -6.384 -1.208 1.00 64.19 104 SER A N 1
ATOM 827 C CA . SER A 1 104 ? 19.704 -5.759 -2.520 1.00 64.19 104 SER A CA 1
ATOM 828 C C . SER A 1 104 ? 20.666 -6.430 -3.492 1.00 64.19 104 SER A C 1
ATOM 830 O O . SER A 1 104 ? 21.838 -6.074 -3.625 1.00 64.19 104 SER A O 1
ATOM 832 N N . HIS A 1 105 ? 20.182 -7.476 -4.153 1.00 65.88 105 HIS A N 1
ATOM 833 C CA . HIS A 1 105 ? 20.923 -8.131 -5.211 1.00 65.88 105 HIS A CA 1
ATOM 834 C C . HIS A 1 105 ? 21.118 -7.138 -6.359 1.00 65.88 105 HIS A C 1
ATOM 836 O O . HIS A 1 105 ? 20.188 -6.442 -6.770 1.00 65.88 105 HIS A O 1
ATOM 842 N N . LYS A 1 106 ? 22.335 -7.086 -6.905 1.00 67.06 106 LYS A N 1
ATOM 843 C CA . LYS A 1 106 ? 22.621 -6.332 -8.124 1.00 67.06 106 LYS A CA 1
ATOM 844 C C . LYS A 1 106 ? 21.956 -7.053 -9.297 1.00 67.06 106 LYS A C 1
ATOM 846 O O . LYS A 1 106 ? 22.563 -7.924 -9.913 1.00 67.06 106 LYS A O 1
ATOM 851 N N . TYR A 1 107 ? 20.693 -6.737 -9.561 1.00 72.00 107 TYR A N 1
ATOM 852 C CA . TYR A 1 107 ? 19.999 -7.221 -10.748 1.00 72.00 107 TYR A CA 1
ATOM 853 C C . TYR A 1 107 ? 20.673 -6.626 -11.986 1.00 72.00 107 TYR A C 1
ATOM 855 O O . TYR A 1 107 ? 20.976 -5.431 -12.019 1.00 72.00 107 TYR A O 1
ATOM 863 N N . HIS A 1 108 ? 20.927 -7.461 -12.993 1.00 83.00 108 HIS A N 1
ATOM 864 C CA . HIS A 1 108 ? 21.242 -6.950 -14.318 1.00 83.00 108 HIS A CA 1
ATOM 865 C C . HIS A 1 108 ? 19.957 -6.338 -14.886 1.00 83.00 108 HIS A C 1
ATOM 867 O O . HIS A 1 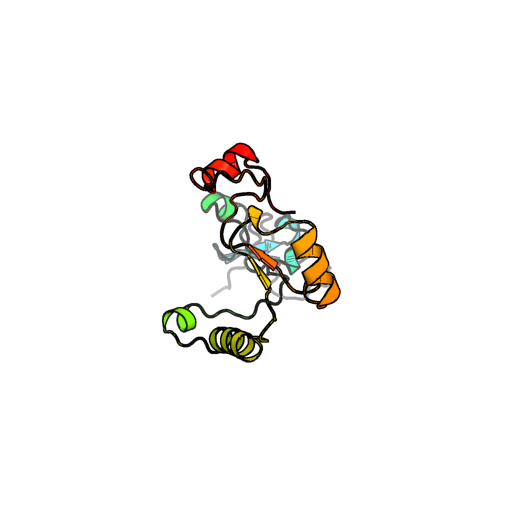108 ? 18.918 -6.995 -14.897 1.00 83.00 108 HIS A O 1
ATOM 873 N N . ILE A 1 109 ? 20.010 -5.065 -15.270 1.00 88.62 109 ILE A N 1
ATOM 874 C CA . ILE A 1 109 ? 18.891 -4.332 -15.866 1.00 88.62 109 ILE A CA 1
ATOM 875 C C . ILE A 1 109 ? 19.374 -3.844 -17.223 1.00 88.62 109 ILE A C 1
ATOM 877 O O . ILE A 1 109 ? 20.423 -3.203 -17.313 1.00 88.62 109 ILE A O 1
ATOM 881 N N . VAL A 1 110 ? 18.601 -4.141 -18.261 1.00 91.38 110 VAL A N 1
ATOM 882 C CA . VAL A 1 110 ? 18.872 -3.673 -19.619 1.00 91.38 110 VAL A CA 1
ATOM 883 C C . VAL A 1 110 ? 18.274 -2.282 -19.758 1.00 91.38 110 VAL A C 1
ATOM 885 O O . VAL A 1 110 ? 17.063 -2.106 -19.634 1.00 91.38 110 VAL A O 1
ATOM 888 N N . GLU A 1 111 ? 19.108 -1.281 -20.009 1.00 92.50 111 GLU A N 1
ATOM 889 C CA . GLU A 1 111 ? 18.651 0.100 -20.148 1.00 92.50 111 GLU A CA 1
ATOM 890 C C . GLU A 1 111 ? 18.500 0.498 -21.616 1.00 92.50 111 GLU A C 1
ATOM 892 O O . GLU A 1 111 ? 19.440 0.413 -22.406 1.00 92.50 111 GLU A O 1
ATOM 897 N N . ILE A 1 112 ? 17.319 1.003 -21.966 1.00 93.25 112 ILE A N 1
ATOM 898 C CA . ILE A 1 112 ? 17.015 1.558 -23.283 1.00 93.25 112 ILE A CA 1
ATOM 899 C C . ILE A 1 112 ? 16.602 3.016 -23.104 1.00 93.25 112 ILE A C 1
ATOM 901 O O . ILE A 1 112 ? 15.817 3.369 -22.222 1.00 93.25 112 ILE A O 1
ATOM 905 N N . LYS A 1 113 ? 17.128 3.894 -23.961 1.00 92.81 113 LYS A N 1
ATOM 906 C CA . LYS A 1 113 ? 16.878 5.336 -23.869 1.00 92.81 113 LYS A CA 1
ATOM 907 C C . LYS A 1 113 ? 15.392 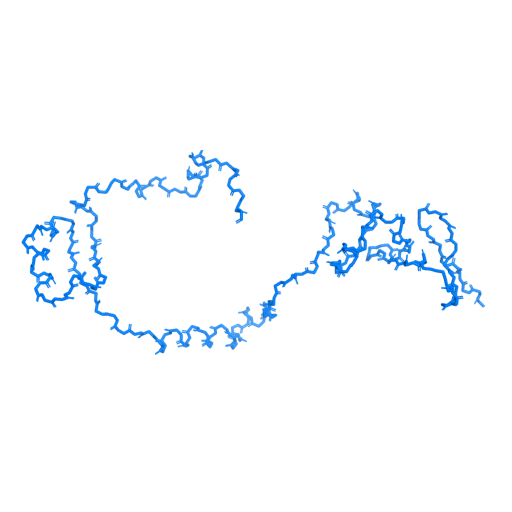5.682 -24.016 1.00 92.81 113 LYS A C 1
ATOM 909 O O . LYS A 1 113 ? 14.867 6.433 -23.203 1.00 92.81 113 LYS A O 1
ATOM 914 N N . ASN A 1 114 ? 14.729 5.153 -25.045 1.00 93.00 114 ASN A N 1
ATOM 915 C CA . ASN A 1 114 ? 13.305 5.362 -25.302 1.00 93.00 114 ASN A CA 1
ATOM 916 C C . ASN A 1 114 ? 12.702 4.211 -26.126 1.00 93.00 114 ASN A C 1
ATOM 918 O O . ASN A 1 114 ? 13.419 3.311 -26.562 1.00 93.00 114 ASN A O 1
ATOM 922 N N . GLY A 1 115 ? 11.392 4.238 -26.355 1.00 90.06 115 GLY A N 1
ATOM 923 C CA . GLY A 1 115 ? 10.678 3.210 -27.114 1.00 90.06 115 GLY A CA 1
ATOM 924 C C . GLY A 1 115 ? 11.115 3.065 -28.572 1.00 90.06 115 GLY A C 1
ATOM 925 O O . GLY A 1 115 ? 11.026 1.971 -29.115 1.00 90.06 115 GLY A O 1
ATOM 926 N N . ASN A 1 116 ? 11.697 4.099 -29.186 1.00 92.31 116 ASN A N 1
ATOM 927 C CA . ASN A 1 116 ? 12.276 3.972 -30.533 1.00 92.31 116 ASN A CA 1
ATOM 928 C C . ASN A 1 116 ? 13.499 3.038 -30.562 1.00 92.31 116 ASN A C 1
ATOM 930 O O . ASN A 1 116 ? 13.869 2.542 -31.623 1.00 92.31 116 ASN A O 1
ATOM 934 N N . GLY A 1 117 ? 14.133 2.809 -29.407 1.00 88.69 117 GLY A N 1
ATOM 935 C CA . GLY A 1 117 ? 15.205 1.833 -29.237 1.00 88.69 117 GLY A CA 1
ATOM 936 C C . GLY A 1 117 ? 14.723 0.391 -29.065 1.00 88.69 117 GLY A C 1
ATOM 937 O O . GLY A 1 117 ? 15.564 -0.493 -28.993 1.00 88.69 117 GLY A O 1
ATOM 938 N N . LEU A 1 118 ? 13.409 0.144 -28.993 1.00 89.94 118 LEU A N 1
ATOM 939 C CA . LEU A 1 118 ? 12.812 -1.195 -28.961 1.00 89.94 118 LEU A CA 1
ATOM 940 C C . LEU A 1 118 ? 12.389 -1.609 -30.374 1.00 89.94 118 LEU A C 1
ATOM 942 O O . LEU A 1 118 ? 11.209 -1.622 -30.723 1.00 89.94 118 LEU A O 1
ATOM 946 N N . THR A 1 119 ? 13.370 -1.933 -31.209 1.00 91.62 119 THR A N 1
ATOM 947 C CA . THR A 1 119 ? 13.143 -2.476 -32.555 1.00 91.62 119 THR A CA 1
ATOM 948 C C . THR A 1 119 ? 13.261 -3.997 -32.556 1.00 91.62 119 THR A C 1
ATOM 950 O O . THR A 1 119 ? 13.881 -4.579 -31.666 1.00 91.62 119 THR A O 1
ATOM 953 N N . ASN A 1 120 ? 12.724 -4.660 -33.585 1.00 92.12 120 ASN A N 1
ATOM 954 C CA . ASN A 1 120 ? 12.877 -6.112 -33.731 1.00 92.12 120 ASN A CA 1
ATOM 955 C C . ASN A 1 120 ? 14.348 -6.539 -33.653 1.00 92.12 120 ASN A C 1
ATOM 957 O O . ASN A 1 120 ? 14.652 -7.493 -32.951 1.00 92.12 120 ASN A O 1
ATOM 961 N N . ASP A 1 121 ? 15.251 -5.804 -34.305 1.00 93.69 121 ASP A N 1
ATOM 962 C CA . ASP A 1 121 ? 16.685 -6.113 -34.311 1.00 93.69 121 ASP A CA 1
ATOM 963 C C . ASP A 1 121 ? 17.278 -6.053 -32.898 1.00 93.69 121 ASP A C 1
ATOM 965 O O . ASP A 1 121 ? 17.913 -7.004 -32.454 1.00 93.69 121 ASP A O 1
ATOM 969 N N . THR A 1 122 ? 16.968 -4.998 -32.135 1.00 90.69 122 THR A N 1
ATOM 970 C CA . THR A 1 122 ? 17.428 -4.889 -30.740 1.00 90.69 122 THR A CA 1
ATOM 971 C C . THR A 1 122 ? 16.862 -5.993 -29.850 1.00 90.69 122 THR A C 1
ATOM 973 O O . THR A 1 122 ? 17.565 -6.507 -28.987 1.00 90.69 122 THR A O 1
ATOM 976 N N . ILE A 1 123 ? 15.611 -6.411 -30.070 1.00 91.50 123 ILE A N 1
ATOM 977 C CA . ILE A 1 123 ? 15.015 -7.530 -29.333 1.00 91.50 123 ILE A CA 1
ATOM 978 C C . ILE A 1 123 ? 15.717 -8.845 -29.686 1.00 91.50 123 ILE A C 1
ATOM 980 O O . ILE A 1 123 ? 15.982 -9.648 -28.794 1.00 91.50 123 ILE A O 1
ATOM 984 N N . TRP A 1 124 ? 16.047 -9.066 -30.959 1.00 93.56 124 TRP A N 1
ATOM 985 C CA . TRP A 1 124 ? 16.795 -10.248 -31.383 1.00 93.56 124 TRP A CA 1
ATOM 986 C C . TRP A 1 124 ? 18.188 -10.305 -30.755 1.00 93.56 124 TRP A C 1
ATOM 988 O O . TRP A 1 124 ? 18.583 -11.373 -30.284 1.00 93.56 124 TRP A O 1
ATOM 998 N N . ASP A 1 125 ? 18.892 -9.176 -30.686 1.00 93.69 125 ASP A N 1
ATOM 999 C CA . ASP A 1 125 ? 20.197 -9.083 -30.025 1.00 93.69 125 ASP A CA 1
ATOM 1000 C C . ASP A 1 125 ? 20.093 -9.427 -28.529 1.00 93.69 125 ASP A C 1
ATOM 1002 O O . ASP A 1 125 ? 20.876 -10.232 -28.020 1.00 93.69 125 ASP A O 1
ATOM 1006 N N . LEU A 1 126 ? 19.072 -8.902 -27.839 1.00 92.44 126 LEU A N 1
ATOM 1007 C CA . LEU A 1 126 ? 18.818 -9.201 -26.425 1.00 92.44 126 LEU A CA 1
ATOM 1008 C C . LEU A 1 126 ? 18.497 -10.679 -26.180 1.00 92.44 126 LEU A C 1
ATOM 1010 O O . LEU A 1 126 ? 18.909 -11.235 -25.163 1.00 92.44 126 LEU A O 1
ATOM 1014 N N . ILE A 1 127 ? 17.768 -11.330 -27.090 1.00 92.31 127 ILE A N 1
ATOM 1015 C CA . ILE A 1 127 ? 17.468 -12.765 -26.984 1.00 92.31 127 ILE A CA 1
ATOM 1016 C C . ILE A 1 127 ? 18.752 -13.589 -27.120 1.00 92.31 127 ILE A C 1
ATOM 1018 O O . ILE A 1 127 ? 18.967 -14.508 -26.335 1.00 92.31 127 ILE A O 1
ATOM 1022 N N . GLN A 1 128 ? 19.624 -13.261 -28.079 1.00 92.56 128 GLN A N 1
ATOM 1023 C CA . GLN A 1 128 ? 20.890 -13.983 -28.272 1.00 92.56 128 GLN A CA 1
ATOM 1024 C C . GLN A 1 128 ? 21.841 -13.851 -27.079 1.00 92.56 128 GLN A C 1
ATOM 1026 O O . GLN A 1 128 ? 22.634 -14.755 -26.822 1.00 92.56 128 GLN A O 1
ATOM 1031 N N . GLN A 1 129 ? 21.771 -12.726 -26.370 1.00 88.44 129 GLN A N 1
ATOM 1032 C CA . GLN A 1 129 ? 22.598 -12.441 -25.201 1.00 88.44 129 GLN A CA 1
ATOM 1033 C C . GLN A 1 129 ? 21.992 -12.961 -23.889 1.00 88.44 129 GLN A C 1
ATOM 1035 O O . GLN A 1 129 ? 22.596 -12.762 -22.841 1.00 88.44 129 GLN A O 1
ATOM 1040 N N . GLU A 1 130 ? 20.827 -13.628 -23.928 1.00 84.94 130 GLU A N 1
ATOM 1041 C CA . GLU A 1 130 ? 20.031 -14.026 -22.748 1.00 84.94 130 GLU A CA 1
ATOM 1042 C C . GLU A 1 130 ? 19.580 -12.830 -21.873 1.00 84.94 130 GLU A C 1
ATOM 1044 O O . GLU A 1 130 ? 18.987 -13.000 -20.807 1.00 84.94 130 GLU A O 1
ATOM 1049 N N . ASP A 1 131 ? 19.787 -11.602 -22.350 1.00 87.00 131 ASP A N 1
ATOM 1050 C CA . ASP A 1 131 ? 19.461 -10.364 -21.646 1.00 87.00 131 ASP A CA 1
ATOM 1051 C C . ASP A 1 131 ? 17.983 -9.991 -21.752 1.00 87.00 131 ASP A C 1
ATOM 1053 O O . ASP A 1 131 ? 17.462 -9.245 -20.925 1.00 87.00 131 ASP A O 1
ATOM 1057 N N . TYR A 1 132 ? 17.265 -10.580 -22.708 1.00 86.44 132 TYR A N 1
ATOM 1058 C CA . TYR A 1 132 ? 15.812 -10.450 -22.824 1.00 86.44 132 TYR A CA 1
ATOM 1059 C C . TYR A 1 132 ? 15.055 -10.938 -21.572 1.00 86.44 132 TYR A C 1
ATOM 1061 O O . TYR A 1 132 ? 13.947 -10.478 -21.298 1.00 86.44 132 TYR A O 1
ATOM 1069 N N . PHE A 1 133 ? 15.636 -11.860 -20.797 1.00 86.94 133 PHE A N 1
ATOM 1070 C CA . PHE A 1 133 ? 15.024 -12.374 -19.565 1.00 86.94 133 PHE A CA 1
ATOM 1071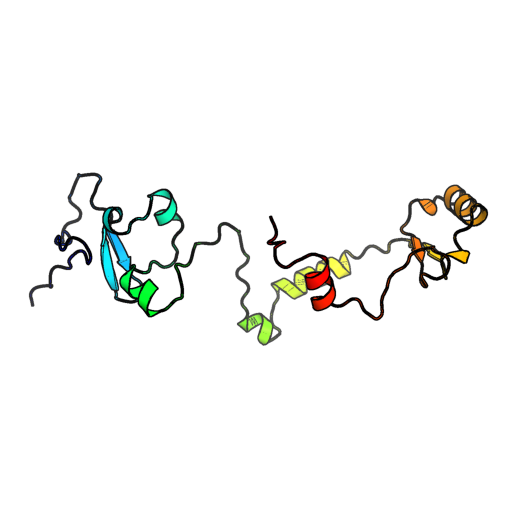 C C . PHE A 1 133 ? 15.223 -11.448 -18.359 1.00 86.94 133 PHE A C 1
ATOM 1073 O O . PHE A 1 133 ? 14.600 -11.652 -17.312 1.00 86.94 133 PHE A O 1
ATOM 1080 N N . ASN A 1 134 ? 16.065 -10.426 -18.501 1.00 89.44 134 ASN A N 1
ATOM 1081 C CA . ASN A 1 134 ? 16.295 -9.423 -17.478 1.00 89.44 134 ASN A CA 1
ATOM 1082 C C . ASN A 1 134 ? 15.274 -8.276 -17.597 1.00 89.44 134 ASN A C 1
ATOM 1084 O O . ASN A 1 134 ? 14.740 -8.015 -18.677 1.00 89.44 134 ASN A O 1
ATOM 1088 N N . PRO A 1 135 ? 14.982 -7.553 -16.500 1.00 92.12 135 PRO A N 1
ATOM 1089 C CA . PRO A 1 135 ? 14.129 -6.373 -16.568 1.00 92.12 135 PRO A CA 1
ATOM 1090 C C . PRO A 1 135 ? 14.680 -5.339 -17.558 1.00 92.12 135 PRO A C 1
ATOM 1092 O O . PRO A 1 135 ? 15.835 -4.924 -17.451 1.00 92.12 135 PRO A O 1
ATOM 1095 N N . ILE A 1 136 ? 13.830 -4.890 -18.484 1.00 92.50 136 ILE A N 1
ATOM 1096 C CA . ILE A 1 136 ? 14.152 -3.824 -19.436 1.00 92.50 136 ILE A CA 1
ATOM 1097 C C . ILE A 1 136 ? 13.608 -2.502 -18.892 1.00 92.50 136 ILE A C 1
ATOM 1099 O O . ILE A 1 136 ? 12.400 -2.337 -18.704 1.00 92.50 136 ILE A O 1
ATOM 1103 N N . LEU A 1 137 ? 14.502 -1.548 -18.650 1.00 93.31 137 LEU A N 1
ATOM 1104 C CA . LEU A 1 137 ? 14.172 -0.198 -18.218 1.00 93.31 137 LEU A CA 1
ATOM 1105 C C . LEU A 1 137 ? 14.213 0.755 -19.414 1.00 93.31 137 LEU A C 1
ATOM 1107 O O . LEU A 1 137 ? 15.280 1.044 -19.950 1.00 93.31 137 LEU A O 1
ATOM 1111 N N . VAL A 1 138 ? 13.053 1.295 -19.787 1.00 94.31 138 VAL A N 1
ATOM 1112 C CA . VAL A 1 138 ? 12.946 2.351 -20.801 1.00 94.31 138 VAL A CA 1
ATOM 1113 C C . VAL A 1 138 ? 12.876 3.708 -20.104 1.00 94.31 138 VAL A C 1
ATOM 1115 O O . VAL A 1 138 ? 11.921 3.979 -19.373 1.00 94.31 138 VAL A O 1
ATOM 1118 N N . GLN A 1 139 ? 13.891 4.552 -20.300 1.00 92.44 139 GLN A N 1
ATOM 1119 C CA . GLN A 1 139 ? 14.030 5.809 -19.552 1.00 92.44 139 GLN A CA 1
ATOM 1120 C C . GLN A 1 139 ? 12.984 6.862 -19.965 1.00 92.44 139 GLN A C 1
ATOM 1122 O O . GLN A 1 139 ? 12.420 7.543 -19.105 1.00 92.44 139 GLN A O 1
ATOM 1127 N N . ASP A 1 140 ? 12.692 6.969 -21.262 1.00 91.00 140 ASP A N 1
ATOM 1128 C CA . ASP A 1 140 ? 11.704 7.894 -21.826 1.00 91.00 140 ASP A CA 1
ATOM 1129 C C . ASP A 1 140 ? 10.588 7.128 -22.566 1.00 91.00 140 ASP A C 1
ATOM 1131 O O . ASP A 1 140 ? 10.879 6.311 -23.442 1.00 91.00 140 ASP A O 1
ATOM 1135 N N . PRO A 1 141 ? 9.299 7.355 -22.242 1.00 89.81 141 PRO A N 1
ATOM 1136 C CA . PRO A 1 141 ? 8.194 6.666 -22.904 1.00 89.81 141 PRO A CA 1
ATOM 1137 C C . PRO A 1 141 ? 7.998 7.019 -24.388 1.00 89.81 141 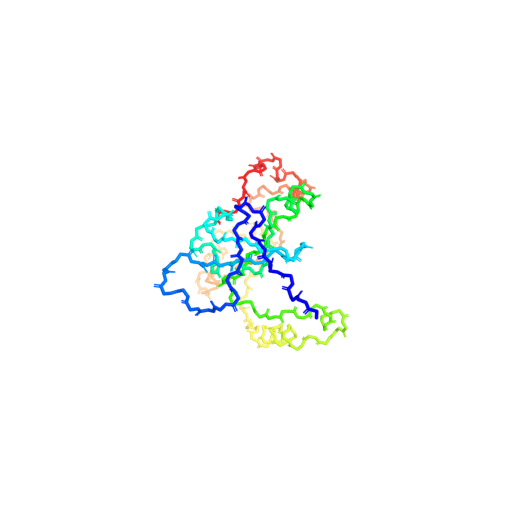PRO A C 1
ATOM 1139 O O . PRO A 1 141 ? 7.163 6.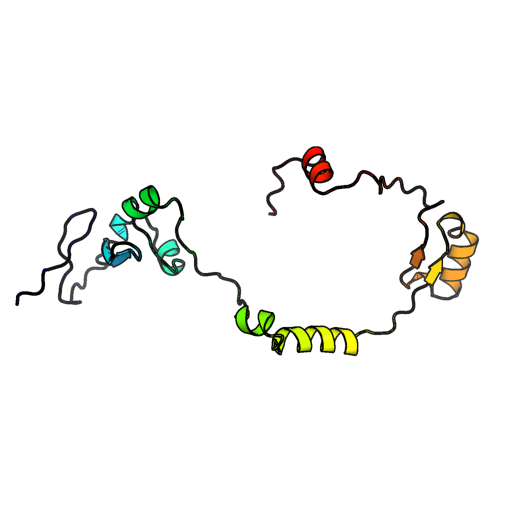388 -25.040 1.00 89.81 141 PRO A O 1
ATOM 1142 N N . GLU A 1 142 ? 8.702 8.015 -24.931 1.00 91.06 142 GLU A N 1
ATOM 1143 C CA . GLU A 1 142 ? 8.641 8.349 -26.357 1.00 91.06 142 GLU A CA 1
ATOM 1144 C C . GLU A 1 142 ? 8.868 7.107 -27.239 1.00 91.06 142 GLU A C 1
ATOM 1146 O O . GLU A 1 142 ? 9.835 6.374 -27.059 1.00 91.06 142 GLU A O 1
ATOM 1151 N N . GLY A 1 143 ? 7.977 6.860 -28.203 1.00 90.75 143 GLY A N 1
ATOM 1152 C CA . GLY A 1 143 ? 8.086 5.714 -29.113 1.00 90.75 143 GLY A CA 1
ATOM 1153 C C . GLY A 1 143 ? 7.557 4.383 -28.568 1.00 90.75 143 GLY A C 1
ATOM 1154 O O . GLY A 1 143 ? 7.554 3.405 -29.302 1.00 90.75 143 GLY A O 1
ATOM 1155 N N . LEU A 1 144 ? 7.073 4.323 -27.318 1.00 90.62 144 LEU A N 1
ATOM 1156 C CA . LEU A 1 144 ? 6.443 3.112 -26.758 1.00 90.62 144 LEU A CA 1
ATOM 1157 C C . LEU A 1 144 ? 4.977 2.924 -27.166 1.00 90.62 144 LEU A C 1
ATOM 1159 O O . LEU A 1 144 ? 4.354 1.949 -26.756 1.00 90.62 144 LEU A O 1
ATOM 1163 N N . ASP A 1 145 ? 4.396 3.895 -27.874 1.00 90.12 145 ASP A N 1
ATOM 1164 C CA . ASP A 1 145 ? 2.951 3.968 -28.142 1.00 90.12 145 ASP A CA 1
ATOM 1165 C C . ASP A 1 145 ? 2.088 3.897 -26.857 1.00 90.12 145 ASP A C 1
ATOM 1167 O O . ASP A 1 145 ? 0.925 3.497 -26.844 1.00 90.12 145 ASP A O 1
ATOM 1171 N N . MET A 1 146 ? 2.669 4.310 -25.724 1.00 87.88 146 MET A N 1
ATOM 1172 C CA . MET A 1 146 ? 1.989 4.377 -24.434 1.00 87.88 146 MET A CA 1
ATOM 1173 C C . MET A 1 146 ? 1.472 5.791 -24.183 1.00 87.88 146 MET A C 1
ATOM 1175 O O . MET A 1 146 ? 2.226 6.695 -23.815 1.00 87.88 146 MET A O 1
ATOM 1179 N N . ASN A 1 147 ? 0.161 5.983 -24.313 1.00 81.94 147 ASN A N 1
ATOM 1180 C CA . ASN A 1 147 ? -0.470 7.254 -23.971 1.00 81.94 147 ASN A CA 1
ATOM 1181 C C . ASN A 1 147 ? -0.707 7.357 -22.455 1.00 81.94 147 ASN A C 1
ATOM 1183 O O . ASN A 1 147 ? -1.711 6.876 -21.928 1.00 81.94 147 ASN A O 1
ATOM 1187 N N . ILE A 1 148 ? 0.234 7.985 -21.747 1.00 81.06 148 ILE A N 1
ATOM 1188 C CA . ILE A 1 148 ? 0.111 8.286 -20.318 1.00 81.06 148 ILE A CA 1
ATOM 1189 C C . ILE A 1 148 ? -0.033 9.799 -20.147 1.00 81.06 148 ILE A C 1
ATOM 1191 O O . ILE A 1 148 ? 0.932 10.543 -20.333 1.00 81.06 148 ILE A O 1
ATOM 1195 N N . ASP A 1 149 ? -1.203 10.259 -19.700 1.00 76.31 149 ASP A N 1
ATOM 1196 C CA . ASP A 1 149 ? -1.409 11.664 -19.325 1.00 76.31 149 ASP A CA 1
ATOM 1197 C C . ASP A 1 149 ? -0.746 11.967 -17.967 1.00 76.31 149 ASP A C 1
ATOM 1199 O O . ASP A 1 149 ? -1.389 12.083 -16.919 1.00 76.31 149 ASP A O 1
ATOM 1203 N N . ARG A 1 150 ? 0.590 12.063 -17.972 1.00 68.25 150 ARG A N 1
ATOM 1204 C CA . ARG A 1 150 ? 1.399 12.295 -16.763 1.00 68.25 150 ARG A CA 1
ATOM 1205 C C . ARG A 1 150 ? 1.148 13.660 -16.121 1.00 68.25 150 ARG A C 1
ATOM 1207 O O . ARG A 1 150 ? 1.469 13.833 -14.949 1.00 68.25 150 ARG A O 1
ATOM 1214 N N . LYS A 1 151 ? 0.601 14.630 -16.859 1.00 71.06 151 LYS A N 1
ATOM 1215 C CA . LYS A 1 151 ? 0.400 16.001 -16.364 1.00 71.06 151 LYS A CA 1
ATOM 1216 C C . LYS A 1 151 ? -0.939 16.168 -15.645 1.00 71.06 151 LYS A C 1
ATOM 1218 O O . LYS A 1 151 ? -1.006 16.945 -14.698 1.00 71.06 151 LYS A O 1
ATOM 1223 N N . ASN A 1 152 ? -1.970 15.412 -16.031 1.00 69.12 152 ASN A N 1
ATOM 1224 C CA . ASN A 1 152 ? -3.297 15.502 -15.410 1.00 69.12 152 ASN A CA 1
ATOM 1225 C C . ASN A 1 152 ? -3.654 14.324 -14.499 1.00 69.12 152 ASN A C 1
ATOM 1227 O O . ASN A 1 152 ? -4.754 14.300 -13.935 1.00 69.12 152 ASN A O 1
ATOM 1231 N N . ILE A 1 153 ? -2.770 13.344 -14.313 1.00 80.88 153 ILE A N 1
ATOM 1232 C CA . ILE A 1 153 ? -3.057 12.228 -13.416 1.00 80.88 153 ILE A CA 1
ATOM 1233 C C . ILE A 1 153 ? -2.893 12.654 -11.948 1.00 80.88 153 ILE A C 1
ATOM 1235 O O . ILE A 1 153 ? -1.802 12.866 -11.432 1.00 80.88 153 ILE A O 1
ATOM 1239 N N . SER A 1 154 ? -4.020 12.801 -11.252 1.00 85.06 154 SER A N 1
ATOM 1240 C CA . SER A 1 154 ? -4.065 13.024 -9.804 1.00 85.06 154 SER A CA 1
ATOM 1241 C C . SER A 1 154 ? -5.000 12.016 -9.153 1.00 85.06 154 SER A C 1
ATOM 1243 O O . SER A 1 154 ? -5.950 11.549 -9.782 1.00 85.06 154 SER A O 1
ATOM 1245 N N . ILE A 1 155 ? -4.798 11.725 -7.864 1.00 84.44 155 ILE A N 1
ATOM 1246 C CA . ILE A 1 155 ? -5.683 10.825 -7.099 1.00 84.44 155 ILE A CA 1
ATOM 1247 C C . ILE A 1 155 ? -7.146 11.299 -7.175 1.00 84.44 155 ILE A C 1
ATOM 1249 O O . ILE A 1 155 ? -8.066 10.488 -7.256 1.00 84.44 155 ILE A O 1
ATOM 1253 N N . LYS A 1 156 ? -7.377 12.619 -7.207 1.00 83.06 156 LYS A N 1
ATOM 1254 C CA . LYS A 1 156 ? -8.714 13.212 -7.361 1.00 83.06 156 LYS A CA 1
ATOM 1255 C C . LYS A 1 156 ? -9.322 12.900 -8.731 1.00 83.06 156 LYS A C 1
ATOM 1257 O O . LYS A 1 156 ? -10.501 12.547 -8.802 1.00 83.06 156 LYS A O 1
ATOM 1262 N N . ASN A 1 157 ? -8.525 13.005 -9.792 1.00 81.50 157 ASN A N 1
ATOM 1263 C CA . ASN A 1 157 ? -8.967 12.722 -11.156 1.00 81.50 157 ASN A CA 1
ATOM 1264 C C . ASN A 1 157 ? -9.216 11.221 -11.338 1.00 81.50 157 ASN A C 1
ATOM 1266 O O . ASN A 1 157 ? -10.285 10.850 -11.808 1.00 81.50 157 ASN A O 1
ATOM 1270 N N . ILE A 1 158 ? -8.326 10.361 -10.828 1.00 84.31 158 ILE A N 1
ATOM 1271 C CA . ILE A 1 158 ? -8.514 8.901 -10.812 1.00 84.31 158 ILE A CA 1
ATOM 1272 C C . ILE A 1 158 ? -9.804 8.533 -10.071 1.00 84.31 158 ILE A C 1
ATOM 1274 O O . ILE A 1 158 ? -10.629 7.800 -10.602 1.00 84.31 158 ILE A O 1
ATOM 1278 N N . LYS A 1 159 ? -10.042 9.089 -8.877 1.00 84.06 159 LYS A N 1
ATOM 1279 C CA . LYS A 1 159 ? -11.266 8.832 -8.096 1.00 84.06 159 LYS A CA 1
ATOM 1280 C C . LYS A 1 159 ? -12.539 9.273 -8.817 1.00 84.06 159 LYS A C 1
ATOM 1282 O O . LYS A 1 159 ? -13.593 8.675 -8.620 1.00 84.06 159 LYS A O 1
ATOM 1287 N N . THR A 1 160 ? -12.453 10.338 -9.606 1.00 84.00 160 THR A N 1
ATOM 1288 C CA . THR A 1 160 ? -13.583 10.837 -10.396 1.00 84.00 160 THR A CA 1
ATOM 1289 C C . THR A 1 160 ? -13.847 9.934 -11.599 1.00 84.00 160 THR A C 1
ATOM 1291 O O . THR A 1 160 ? -15.000 9.608 -11.851 1.00 84.00 160 THR A O 1
ATOM 1294 N N . LEU A 1 161 ? -12.792 9.487 -12.287 1.00 83.31 161 LEU A N 1
ATOM 1295 C CA . LEU A 1 161 ? -12.876 8.607 -13.456 1.00 83.31 161 LEU A CA 1
ATOM 1296 C C . LEU A 1 161 ? -13.320 7.183 -13.098 1.00 83.31 161 LEU A C 1
ATOM 1298 O O . LEU A 1 161 ? -14.164 6.610 -13.774 1.00 83.31 161 LEU A O 1
ATOM 1302 N N . VAL A 1 162 ? -12.762 6.620 -12.026 1.00 86.12 162 VAL A N 1
ATOM 1303 C CA . VAL A 1 162 ? -13.011 5.238 -11.589 1.00 86.12 162 VAL A CA 1
ATOM 1304 C C . VAL A 1 162 ? -14.254 5.154 -10.691 1.00 86.12 162 VAL A C 1
ATOM 1306 O O . VAL A 1 162 ? -14.948 4.145 -10.670 1.00 86.12 162 VAL A O 1
ATOM 1309 N N . GLY A 1 163 ? -14.594 6.232 -9.982 1.00 79.88 163 GLY A N 1
ATOM 1310 C CA . GLY A 1 163 ? -15.752 6.302 -9.093 1.00 79.88 163 GLY A CA 1
ATOM 1311 C C . GLY A 1 163 ? -15.413 6.044 -7.621 1.00 79.88 163 GLY A C 1
ATOM 1312 O O . GLY A 1 163 ? -14.435 5.390 -7.261 1.00 79.88 163 GLY A O 1
ATOM 1313 N N . LYS A 1 164 ? -16.250 6.586 -6.725 1.00 63.28 164 LYS A N 1
ATOM 1314 C CA . LYS A 1 164 ? -16.025 6.594 -5.265 1.00 63.28 164 LYS A CA 1
ATOM 1315 C C . LYS A 1 164 ? -16.145 5.219 -4.580 1.00 63.28 164 LYS A C 1
ATOM 1317 O O . LYS A 1 164 ? -15.832 5.141 -3.396 1.00 63.28 164 LYS A O 1
ATOM 1322 N N . TYR A 1 165 ? -16.599 4.181 -5.287 1.00 55.56 165 TYR A N 1
ATOM 1323 C CA . TYR A 1 165 ? -17.061 2.910 -4.706 1.00 55.56 165 TYR A CA 1
ATOM 1324 C C . TYR A 1 165 ? -16.139 1.705 -4.921 1.00 55.56 165 TYR A C 1
ATOM 1326 O O . TYR A 1 165 ? -16.560 0.574 -4.714 1.00 55.56 165 TYR A O 1
ATOM 1334 N N . TYR A 1 166 ? -14.863 1.920 -5.231 1.00 53.66 166 TYR A N 1
ATOM 1335 C CA . TYR A 1 166 ? -13.862 0.875 -5.008 1.00 53.66 166 TYR A CA 1
ATOM 1336 C C . TYR A 1 166 ? -13.408 0.929 -3.547 1.00 53.66 166 TYR A C 1
ATOM 1338 O O . TYR A 1 166 ? -12.309 1.369 -3.216 1.00 53.66 166 TYR A O 1
ATOM 1346 N N . SER A 1 167 ? -14.303 0.533 -2.641 1.00 46.47 167 SER A N 1
ATOM 1347 C CA . SER A 1 167 ? -13.875 0.005 -1.350 1.00 46.47 167 SER A CA 1
ATOM 1348 C C . SER A 1 167 ? -13.206 -1.333 -1.637 1.00 46.47 167 SER A C 1
ATOM 1350 O O . SER A 1 167 ? -13.877 -2.253 -2.097 1.00 46.47 167 SER A O 1
ATOM 1352 N N . LEU A 1 168 ? -11.891 -1.384 -1.433 1.00 43.69 168 LEU A N 1
ATOM 1353 C CA . LEU A 1 168 ? -11.055 -2.580 -1.512 1.00 43.69 168 LEU A CA 1
ATOM 1354 C C . LEU A 1 168 ? -11.802 -3.790 -0.922 1.00 43.69 168 LEU A C 1
ATOM 1356 O O . LEU A 1 168 ? -12.143 -3.773 0.264 1.00 43.69 168 LEU A O 1
ATOM 1360 N N . LEU A 1 169 ? -12.091 -4.772 -1.782 1.00 36.22 169 LEU A N 1
ATOM 1361 C CA . LEU A 1 169 ? -12.409 -6.143 -1.380 1.00 36.22 169 LEU A CA 1
ATOM 1362 C C . LEU A 1 169 ? -11.212 -6.743 -0.631 1.00 36.22 169 LEU A C 1
ATOM 1364 O O . LEU A 1 169 ? -10.064 -6.439 -1.032 1.00 36.22 169 LEU A O 1
#

Organism: NCBI:txid61424

Secondary structure (DSSP, 8-state):
--PPPPB-TTT-PBPPSSS---STT--EEE-TTT--EEEGGGTT--HHHHTTEEE---HHHHHHH---PEEPP-S------HHHHHTT--HHHHHHHHHHHHT------EEEEEGGG--HHHHHHHHHTTGGGSPEEEEE-TTTT----TTT--HHHHHHHH-TT----

Radius of gyration: 30.59 Å; chains: 1; bounding box: 56×39×88 Å

pLDDT: mean 75.14, std 14.08, range [35.78, 94.31]